Protein AF-K7LTU8-F1 (afdb_monomer_lite)

Organism: Glycine max (NCBI:txid3847)

Secondary structure (DSSP, 8-state):
-EEEE-----STTS-GGGT---TTTHHHHHHHHHHHTSSS-EEEE---GGG-HHHHHHHHHHTT--S----SS--GGGHHHHHHHHHTPPP---

pLDDT: mean 73.24, std 17.07, range [30.02, 90.69]

InterPro domains:
  IPR002156 Ribonuclease H domain [PF13456] (25-60)

Structure (mmCIF, N/CA/C/O backbone):
data_AF-K7LTU8-F1
#
_entry.id   AF-K7LTU8-F1
#
loop_
_atom_site.group_PDB
_atom_site.id
_atom_site.type_symbol
_atom_site.label_atom_id
_atom_site.label_alt_id
_atom_site.label_comp_id
_atom_site.label_asym_id
_atom_site.label_entity_id
_atom_site.label_seq_id
_atom_site.pdbx_PDB_ins_code
_atom_site.Cartn_x
_atom_site.Cartn_y
_atom_site.Cartn_z
_atom_site.occupancy
_atom_site.B_iso_or_equiv
_atom_site.auth_seq_id
_atom_site.auth_comp_id
_atom_site.auth_asym_id
_atom_site.auth_atom_id
_atom_site.pdbx_PDB_model_num
ATOM 1 N N . MET A 1 1 ? 1.051 12.231 6.472 1.00 30.02 1 MET A N 1
ATOM 2 C CA . MET A 1 1 ? -0.195 11.496 6.769 1.00 30.02 1 MET A CA 1
ATOM 3 C C . MET A 1 1 ? -0.493 10.631 5.562 1.00 30.02 1 MET A C 1
ATOM 5 O O . MET A 1 1 ? -0.680 11.182 4.486 1.00 30.02 1 MET A O 1
ATOM 9 N N . ILE A 1 2 ? -0.410 9.308 5.705 1.00 32.25 2 ILE A N 1
ATOM 10 C CA . ILE A 1 2 ? -0.716 8.375 4.614 1.00 32.25 2 ILE A CA 1
ATOM 11 C C . ILE A 1 2 ? -2.175 7.958 4.780 1.00 32.25 2 ILE A C 1
ATOM 13 O O . ILE A 1 2 ? -2.538 7.341 5.779 1.00 32.25 2 ILE A O 1
ATOM 17 N N . TYR A 1 3 ? -3.010 8.349 3.820 1.00 35.34 3 TYR A N 1
ATOM 18 C CA . TYR A 1 3 ? -4.380 7.867 3.716 1.00 35.34 3 TYR A CA 1
ATOM 19 C C . TYR A 1 3 ? -4.348 6.544 2.959 1.00 35.34 3 TYR A C 1
ATOM 21 O O . TYR A 1 3 ? -3.997 6.513 1.783 1.00 35.34 3 TYR A O 1
ATOM 29 N N . THR A 1 4 ? -4.669 5.445 3.639 1.00 48.81 4 THR A N 1
ATOM 30 C CA . THR A 1 4 ? -4.885 4.164 2.960 1.00 48.81 4 THR A CA 1
ATOM 31 C C . THR A 1 4 ? -6.381 3.997 2.779 1.00 48.81 4 THR A C 1
ATOM 33 O O . THR A 1 4 ? -7.119 3.809 3.746 1.00 48.81 4 THR A O 1
ATOM 36 N N . ILE A 1 5 ? -6.819 4.116 1.534 1.00 52.84 5 ILE A N 1
ATOM 37 C CA . ILE A 1 5 ? -8.206 3.934 1.136 1.00 52.84 5 ILE A CA 1
ATOM 38 C C . ILE A 1 5 ? -8.390 2.453 0.807 1.00 52.84 5 ILE A C 1
ATOM 40 O O . ILE A 1 5 ? -7.758 1.934 -0.110 1.00 52.84 5 ILE A O 1
ATOM 44 N N . MET A 1 6 ? -9.217 1.755 1.581 1.00 54.47 6 MET A N 1
ATOM 45 C CA . MET A 1 6 ? -9.487 0.332 1.377 1.00 54.47 6 MET A CA 1
ATOM 46 C C . MET A 1 6 ? -10.947 0.155 0.969 1.00 54.47 6 MET A C 1
ATOM 48 O O . MET A 1 6 ? -11.849 0.444 1.752 1.00 54.47 6 MET A O 1
ATOM 52 N N . GLU A 1 7 ? -11.180 -0.379 -0.229 1.00 51.41 7 GLU A N 1
ATOM 53 C CA . GLU A 1 7 ? -12.466 -0.983 -0.571 1.00 51.41 7 GLU A CA 1
ATOM 54 C C . GLU A 1 7 ? -12.474 -2.392 0.033 1.00 51.41 7 GLU A C 1
ATOM 56 O O . GLU A 1 7 ? -11.856 -3.325 -0.478 1.00 51.41 7 GLU A O 1
ATOM 61 N N . ASN A 1 8 ? -13.129 -2.560 1.176 1.00 50.81 8 ASN A N 1
ATOM 62 C CA . ASN A 1 8 ? -13.518 -3.883 1.636 1.00 50.81 8 ASN A CA 1
ATOM 63 C C . ASN A 1 8 ? -14.868 -3.769 2.323 1.00 50.81 8 ASN A C 1
ATOM 65 O O . ASN A 1 8 ? -15.089 -2.846 3.105 1.00 50.81 8 ASN A O 1
ATOM 69 N N . LYS A 1 9 ? -15.775 -4.688 1.993 1.00 46.25 9 LYS A N 1
ATOM 70 C CA . LYS A 1 9 ? -17.173 -4.683 2.424 1.00 46.25 9 LYS A CA 1
ATOM 71 C C . LYS A 1 9 ? -17.221 -4.669 3.958 1.00 46.25 9 LYS A C 1
ATOM 73 O O . LYS A 1 9 ? -17.081 -5.712 4.592 1.00 46.25 9 LYS A O 1
ATOM 78 N N . MET A 1 10 ? -17.381 -3.491 4.562 1.00 40.69 10 MET A N 1
ATOM 79 C CA . MET A 1 10 ? -17.570 -3.370 6.004 1.00 40.69 10 MET A CA 1
ATOM 80 C C . MET A 1 10 ? -18.913 -3.995 6.363 1.00 40.69 10 MET A C 1
ATOM 82 O O . MET A 1 10 ? -19.972 -3.452 6.059 1.00 40.69 10 MET A O 1
ATOM 86 N N . VAL A 1 11 ? -18.873 -5.147 7.025 1.00 37.53 11 VAL A N 1
ATOM 87 C CA . VAL A 1 11 ? -20.028 -5.658 7.759 1.00 37.53 11 VAL A CA 1
ATOM 88 C C . VAL A 1 11 ? -20.061 -4.890 9.084 1.00 37.53 11 VAL A C 1
ATOM 90 O O . VAL A 1 11 ? -19.144 -5.006 9.891 1.00 37.53 11 VAL A O 1
ATOM 93 N N . ASN A 1 12 ? -21.093 -4.070 9.296 1.00 37.38 12 ASN A N 1
ATOM 94 C CA . ASN A 1 12 ? -21.407 -3.422 10.580 1.00 37.38 12 ASN A CA 1
ATOM 95 C C . ASN A 1 12 ? -20.285 -2.573 11.214 1.00 37.38 12 ASN A C 1
ATOM 97 O O . ASN A 1 12 ? -19.907 -2.793 12.364 1.00 37.38 12 ASN A O 1
ATOM 101 N N . GLY A 1 13 ? -19.750 -1.577 10.499 1.00 41.28 13 GLY A N 1
ATOM 102 C CA . GLY A 1 13 ? -18.941 -0.527 11.146 1.00 41.28 13 GLY A CA 1
ATOM 103 C C . GLY A 1 13 ? -17.553 -0.962 11.642 1.00 41.28 13 GLY A C 1
ATOM 104 O O . GLY A 1 13 ? -16.789 -0.125 12.111 1.00 41.28 13 GLY A O 1
ATOM 105 N N . THR A 1 14 ? -17.191 -2.236 11.483 1.00 40.53 14 THR A N 1
ATOM 106 C CA . THR A 1 14 ? -15.920 -2.796 11.947 1.00 40.53 14 THR A CA 1
ATOM 107 C C . THR A 1 14 ? -15.084 -3.214 10.746 1.00 40.53 14 THR A C 1
ATOM 109 O O . THR A 1 14 ? -15.565 -3.911 9.853 1.00 40.53 14 THR A O 1
ATOM 112 N N . LEU A 1 15 ? -13.815 -2.806 10.710 1.00 52.03 15 LEU A N 1
ATOM 113 C CA . LEU A 1 15 ? -12.834 -3.343 9.771 1.00 52.03 15 LEU A CA 1
ATOM 114 C C . LEU A 1 15 ? -12.588 -4.821 10.133 1.00 52.03 15 LEU A C 1
ATOM 116 O O . LEU A 1 15 ? -11.669 -5.140 10.885 1.00 52.03 15 LEU A O 1
ATOM 120 N N . VAL A 1 16 ? -13.436 -5.727 9.631 1.00 50.72 16 VAL A N 1
ATOM 121 C CA . VAL A 1 16 ? -13.396 -7.179 9.922 1.00 50.72 16 VAL A CA 1
ATOM 122 C C . VAL A 1 16 ? -12.021 -7.782 9.606 1.00 50.72 16 VAL A C 1
ATOM 124 O O . VAL A 1 16 ? -11.582 -8.714 10.274 1.00 50.72 16 VAL A O 1
ATOM 127 N N . ILE A 1 17 ? -11.278 -7.166 8.683 1.00 53.91 17 ILE A N 1
ATOM 128 C CA . ILE A 1 17 ? -9.910 -7.544 8.311 1.00 53.91 17 ILE A CA 1
ATOM 129 C C . ILE A 1 17 ? -8.919 -7.526 9.491 1.00 53.91 17 ILE A C 1
ATOM 131 O O . ILE A 1 17 ? -7.880 -8.172 9.413 1.00 53.91 17 ILE A O 1
ATOM 135 N N . LEU A 1 18 ? -9.212 -6.816 10.588 1.00 54.84 18 LEU A N 1
ATOM 136 C CA . LEU A 1 18 ? -8.365 -6.817 11.786 1.00 54.84 18 LEU A CA 1
ATOM 137 C C . LEU A 1 18 ? -8.847 -7.743 12.898 1.00 54.84 18 LEU A C 1
ATOM 139 O O . LEU A 1 18 ? -8.098 -7.918 13.853 1.00 54.84 18 LEU A O 1
ATOM 143 N N . TYR A 1 19 ? -10.041 -8.325 12.818 1.00 52.66 19 TYR A N 1
ATOM 144 C CA . TYR A 1 19 ? -10.588 -9.146 13.906 1.00 52.66 19 TYR A CA 1
ATOM 145 C C . TYR A 1 19 ? -10.762 -10.617 13.535 1.00 52.66 19 TYR A C 1
ATOM 147 O O . TYR A 1 19 ? -10.633 -11.461 14.417 1.00 52.66 19 TYR A O 1
ATOM 155 N N . ASP A 1 20 ? -10.949 -10.940 12.254 1.00 54.50 20 ASP A N 1
ATOM 156 C CA . ASP A 1 20 ? -11.106 -12.320 11.794 1.00 54.50 20 ASP A CA 1
ATOM 157 C C . ASP A 1 20 ? -10.009 -12.685 10.786 1.00 54.50 20 ASP A C 1
ATOM 159 O O . ASP A 1 20 ? -10.145 -12.540 9.568 1.00 54.50 20 ASP A O 1
ATOM 163 N N . SER A 1 21 ? -8.860 -13.119 11.305 1.00 53.69 21 SER A N 1
ATOM 164 C CA . SER A 1 21 ? -7.822 -13.710 10.469 1.00 53.69 21 SER A CA 1
ATOM 165 C C . SER A 1 21 ? -8.209 -15.148 10.141 1.00 53.69 21 SER A C 1
ATOM 167 O O . SER A 1 21 ? -7.692 -16.092 10.744 1.00 53.69 21 SER A O 1
ATOM 169 N N . THR A 1 22 ? -9.088 -15.325 9.155 1.00 59.53 22 THR A N 1
ATOM 170 C CA . THR A 1 22 ? -9.138 -16.594 8.422 1.00 59.53 22 THR A CA 1
ATOM 171 C C . THR A 1 22 ? -7.700 -16.971 8.048 1.00 59.53 22 THR A C 1
ATOM 173 O O . THR A 1 22 ? -6.920 -16.121 7.605 1.00 59.53 22 THR A O 1
ATOM 176 N N . TYR A 1 23 ? -7.314 -18.225 8.301 1.00 68.12 23 TYR A N 1
ATOM 177 C CA . TYR A 1 23 ? -5.915 -18.686 8.266 1.00 68.12 23 TYR A CA 1
ATOM 178 C C . TYR A 1 23 ? -5.152 -18.252 6.998 1.00 68.12 23 TYR A C 1
ATOM 180 O O . TYR A 1 23 ? -3.968 -17.933 7.058 1.00 68.12 23 TYR A O 1
ATOM 188 N N . ILE A 1 24 ? -5.862 -18.140 5.871 1.00 78.50 24 ILE A N 1
ATOM 189 C CA . ILE A 1 24 ? -5.334 -17.758 4.556 1.00 78.50 24 ILE A CA 1
ATOM 190 C C . ILE A 1 24 ? -4.750 -16.332 4.540 1.00 78.50 24 ILE A C 1
ATOM 192 O O . ILE A 1 24 ? -3.742 -16.096 3.878 1.00 78.50 24 ILE A O 1
ATOM 196 N N . TYR A 1 25 ? -5.328 -15.382 5.284 1.00 77.00 25 TYR A N 1
ATOM 197 C CA . TYR A 1 25 ? -4.887 -13.979 5.289 1.00 77.00 25 TYR A CA 1
ATOM 198 C C . TYR A 1 25 ? -4.153 -13.568 6.568 1.00 77.00 25 TYR A C 1
ATOM 200 O O . TYR A 1 25 ? -3.715 -12.423 6.672 1.00 77.00 25 TYR A O 1
ATOM 208 N N . ALA A 1 26 ? -3.970 -14.475 7.534 1.00 79.69 26 ALA A N 1
ATOM 209 C CA . ALA A 1 26 ? -3.366 -14.161 8.831 1.00 79.69 26 ALA A CA 1
ATOM 210 C C . ALA A 1 26 ? -1.983 -13.500 8.709 1.00 79.69 26 ALA A C 1
ATOM 212 O O . ALA A 1 26 ? -1.696 -12.521 9.400 1.00 79.69 26 ALA A O 1
ATOM 213 N N . ALA A 1 27 ? -1.149 -13.983 7.782 1.00 85.44 27 ALA A N 1
ATOM 214 C CA . ALA A 1 27 ? 0.147 -13.376 7.500 1.00 85.44 27 ALA A CA 1
ATOM 215 C C . ALA A 1 27 ? -0.005 -11.925 7.019 1.00 85.44 27 ALA A C 1
ATOM 217 O O . ALA A 1 27 ? 0.637 -11.033 7.572 1.00 85.44 27 ALA A O 1
ATOM 218 N N . LEU A 1 28 ? -0.884 -11.669 6.046 1.00 83.12 28 LEU A N 1
ATOM 219 C CA . LEU A 1 28 ? -1.130 -10.330 5.504 1.00 83.12 28 LEU A CA 1
ATOM 220 C C . LEU A 1 28 ? -1.687 -9.378 6.574 1.00 83.12 28 LEU A C 1
ATOM 222 O O . LEU A 1 28 ? -1.200 -8.259 6.716 1.00 83.12 28 LEU A O 1
ATOM 226 N N . VAL A 1 29 ? -2.650 -9.838 7.377 1.00 80.94 29 VAL A N 1
ATOM 227 C CA . VAL A 1 29 ? -3.233 -9.063 8.484 1.00 80.94 29 VAL A CA 1
ATOM 228 C C . VAL A 1 29 ? -2.163 -8.679 9.505 1.00 80.94 29 VAL A C 1
ATOM 230 O O . VAL A 1 29 ? -2.103 -7.525 9.928 1.00 80.94 29 VAL A O 1
ATOM 233 N N . ASN A 1 30 ? -1.271 -9.603 9.867 1.00 85.00 30 ASN A N 1
ATOM 234 C CA . ASN A 1 30 ? -0.168 -9.302 10.780 1.00 85.00 30 ASN A CA 1
ATOM 235 C C . ASN A 1 30 ? 0.840 -8.317 10.174 1.00 85.00 30 ASN A C 1
ATOM 237 O O . ASN A 1 30 ? 1.330 -7.449 10.890 1.00 85.00 30 ASN A O 1
ATOM 241 N N . HIS A 1 31 ? 1.103 -8.377 8.865 1.00 86.44 31 HIS A N 1
ATOM 242 C CA . HIS A 1 31 ? 1.927 -7.366 8.197 1.00 86.44 31 HIS A CA 1
ATOM 243 C C . HIS A 1 31 ? 1.274 -5.980 8.255 1.00 86.44 31 HIS A C 1
ATOM 245 O O . HIS A 1 31 ? 1.948 -5.015 8.605 1.00 86.44 31 HIS A O 1
ATOM 251 N N . ILE A 1 32 ? -0.033 -5.876 7.990 1.00 82.38 32 ILE A N 1
ATOM 252 C CA . ILE A 1 32 ? -0.780 -4.612 8.100 1.00 82.38 32 ILE A CA 1
ATOM 253 C C . ILE A 1 32 ? -0.729 -4.076 9.540 1.00 82.38 32 ILE A C 1
ATOM 255 O O . ILE A 1 32 ? -0.439 -2.900 9.749 1.00 82.38 32 ILE A O 1
ATOM 259 N N . ARG A 1 33 ? -0.918 -4.936 10.549 1.00 83.62 33 ARG A N 1
ATOM 260 C CA . ARG A 1 33 ? -0.779 -4.556 11.967 1.00 83.62 33 ARG A CA 1
ATOM 261 C C . ARG A 1 33 ? 0.631 -4.064 12.302 1.00 83.62 33 ARG A C 1
ATOM 263 O O . ARG A 1 33 ? 0.764 -3.043 12.962 1.00 83.62 33 ARG A O 1
ATOM 270 N N . ASN A 1 34 ? 1.674 -4.727 11.804 1.00 87.75 34 ASN A N 1
ATOM 271 C CA . ASN A 1 34 ? 3.065 -4.294 11.991 1.00 87.75 34 ASN A CA 1
ATOM 272 C C . ASN A 1 34 ? 3.368 -2.961 11.292 1.00 87.75 34 ASN A C 1
ATOM 274 O O . ASN A 1 34 ? 4.252 -2.218 11.713 1.00 87.75 34 ASN A O 1
ATOM 278 N N . LEU A 1 35 ? 2.659 -2.638 10.208 1.00 84.44 35 LEU A N 1
ATOM 279 C CA . LEU A 1 35 ? 2.736 -1.309 9.611 1.00 84.44 35 LEU A CA 1
ATOM 280 C C . LEU A 1 35 ? 2.108 -0.270 10.546 1.00 84.44 35 LEU A C 1
ATOM 282 O O . LEU A 1 35 ? 2.691 0.792 10.718 1.00 84.44 35 LEU A O 1
ATOM 286 N N . PHE A 1 36 ? 1.003 -0.577 11.230 1.00 82.44 36 PHE A N 1
ATOM 287 C CA . PHE A 1 36 ? 0.383 0.336 12.202 1.00 82.44 36 PHE A CA 1
ATOM 288 C C . PHE A 1 36 ? 1.229 0.627 13.444 1.00 82.44 36 PHE A C 1
ATOM 290 O O . PHE A 1 36 ? 1.032 1.666 14.062 1.00 82.44 36 PHE A O 1
ATOM 297 N N . THR A 1 37 ? 2.189 -0.229 13.799 1.00 85.69 37 THR A N 1
ATOM 298 C CA . THR A 1 37 ? 3.085 0.018 14.942 1.00 85.69 37 THR A CA 1
ATOM 299 C C . THR A 1 37 ? 4.278 0.918 14.609 1.00 85.69 37 THR A C 1
ATOM 301 O O . THR A 1 37 ? 5.103 1.175 15.483 1.00 85.69 37 THR A O 1
ATOM 304 N N . ARG A 1 38 ? 4.436 1.352 13.352 1.00 87.50 38 ARG A N 1
ATOM 305 C CA . ARG A 1 38 ? 5.521 2.266 12.958 1.00 87.50 38 ARG A CA 1
ATOM 306 C C . ARG A 1 38 ? 5.251 3.686 13.459 1.00 87.50 38 ARG A C 1
ATOM 308 O O . ARG A 1 38 ? 4.114 4.047 13.739 1.00 87.50 38 ARG A O 1
ATOM 315 N N . ASP A 1 39 ? 6.301 4.499 13.524 1.00 88.44 39 ASP A N 1
ATOM 316 C CA . ASP A 1 39 ? 6.218 5.901 13.950 1.00 88.44 39 ASP A CA 1
ATOM 317 C C . ASP A 1 39 ? 5.707 6.803 12.812 1.00 88.44 39 ASP A C 1
ATOM 319 O O . ASP A 1 39 ? 6.445 7.534 12.150 1.00 88.44 39 ASP A O 1
ATOM 323 N N . TRP A 1 40 ? 4.423 6.653 12.494 1.00 89.25 40 TRP A N 1
ATOM 324 C CA . TRP A 1 40 ? 3.722 7.427 11.476 1.00 89.25 40 TRP A CA 1
ATOM 325 C C . TRP A 1 40 ? 2.245 7.589 11.843 1.00 89.25 40 TRP A C 1
ATOM 327 O O . TRP A 1 40 ? 1.611 6.706 12.414 1.00 89.25 40 TRP A O 1
ATOM 337 N N . ASN A 1 41 ? 1.671 8.730 11.471 1.00 81.19 41 ASN A N 1
ATOM 338 C CA . ASN A 1 41 ? 0.241 8.963 11.638 1.00 81.19 41 ASN A CA 1
ATOM 339 C C . ASN A 1 41 ? -0.525 8.330 10.472 1.00 81.19 41 ASN A C 1
ATOM 341 O O . ASN A 1 41 ? -0.364 8.756 9.317 1.00 81.19 41 ASN A O 1
ATOM 345 N N . PHE A 1 42 ? -1.374 7.352 10.783 1.00 75.38 42 PHE A N 1
ATOM 346 C CA . PHE A 1 42 ? -2.258 6.690 9.828 1.00 75.38 42 PHE A CA 1
ATOM 347 C C . PHE A 1 42 ? -3.725 6.840 10.248 1.00 75.38 42 PHE A C 1
ATOM 349 O O . PHE A 1 42 ? -4.051 6.941 11.429 1.00 75.38 42 PHE A O 1
ATOM 356 N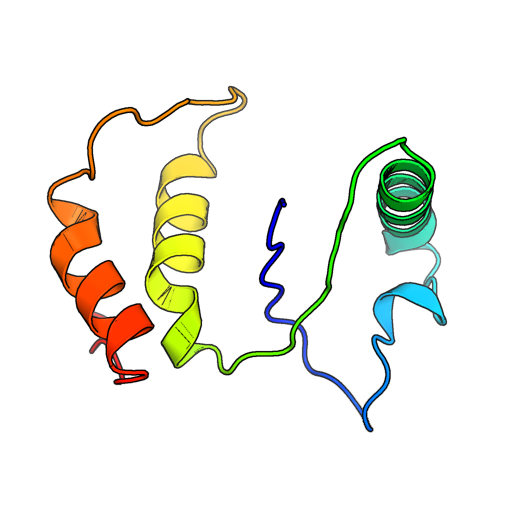 N . SER A 1 43 ? -4.620 6.848 9.263 1.00 76.56 43 SER A N 1
ATOM 357 C CA . SER A 1 43 ? -6.061 6.722 9.478 1.00 76.56 43 SER A CA 1
ATOM 358 C C . SER A 1 43 ? -6.634 5.786 8.424 1.00 76.56 43 SER A C 1
ATOM 360 O O . SER A 1 43 ? -6.136 5.732 7.296 1.00 76.56 43 SER A O 1
ATOM 362 N N . ILE A 1 44 ? -7.656 5.026 8.806 1.00 74.94 44 ILE A N 1
ATOM 363 C CA . ILE A 1 44 ? -8.394 4.158 7.893 1.00 74.94 44 ILE A CA 1
ATOM 364 C C . ILE A 1 44 ? -9.773 4.771 7.734 1.00 74.94 44 ILE A C 1
ATOM 366 O O . ILE A 1 44 ? -10.477 4.982 8.722 1.00 74.94 44 ILE A O 1
ATOM 370 N N . GLN A 1 45 ? -10.145 5.060 6.495 1.00 74.56 45 GLN A N 1
ATOM 371 C CA . GLN A 1 45 ? -11.459 5.582 6.155 1.00 74.56 45 GLN A CA 1
ATOM 372 C C . GLN A 1 45 ? -12.128 4.615 5.192 1.00 74.56 45 GLN A C 1
ATOM 374 O O . GLN A 1 45 ? -11.510 4.132 4.243 1.00 74.56 45 GLN A O 1
ATOM 379 N N . HIS A 1 46 ? -13.395 4.328 5.459 1.00 73.94 46 HIS A N 1
ATOM 380 C CA . HIS A 1 46 ? -14.226 3.590 4.531 1.00 73.94 46 HIS A CA 1
ATOM 381 C C . HIS A 1 46 ? -14.830 4.560 3.533 1.00 73.94 46 HIS A C 1
ATOM 383 O O . HIS A 1 46 ? -15.466 5.539 3.929 1.00 73.94 46 HIS A O 1
ATOM 389 N N . ILE A 1 47 ? -14.664 4.258 2.253 1.00 73.56 47 ILE A N 1
ATOM 390 C CA . ILE A 1 47 ? -15.303 5.004 1.180 1.00 73.56 47 ILE A CA 1
ATOM 391 C C . ILE A 1 47 ? -16.054 4.053 0.261 1.00 73.56 47 ILE A C 1
ATOM 393 O O . ILE A 1 47 ? -15.794 2.848 0.227 1.00 73.56 47 ILE A O 1
ATOM 397 N N . TYR A 1 48 ? -16.987 4.616 -0.494 1.00 74.06 48 TYR A N 1
ATOM 398 C CA . TYR A 1 48 ? -17.617 3.907 -1.593 1.00 74.06 48 TYR A CA 1
ATOM 399 C C . TYR A 1 48 ? -16.607 3.654 -2.714 1.00 74.06 48 TYR A C 1
ATOM 401 O O . TYR A 1 48 ? -15.682 4.441 -2.922 1.00 74.06 48 TYR A O 1
ATOM 409 N N . LYS A 1 49 ? -16.808 2.563 -3.456 1.00 74.62 49 LYS A N 1
ATOM 410 C CA . LYS A 1 49 ? -15.967 2.169 -4.593 1.00 74.62 49 LYS A CA 1
ATOM 411 C C . LYS A 1 49 ? -15.786 3.296 -5.608 1.00 74.62 49 LYS A C 1
ATOM 413 O O . LYS A 1 49 ? -14.720 3.449 -6.196 1.00 74.62 49 LYS A O 1
ATOM 418 N N . GLU A 1 50 ? -16.841 4.074 -5.803 1.00 74.00 50 GLU A N 1
ATOM 419 C CA . GLU A 1 50 ? -16.923 5.209 -6.713 1.00 74.00 50 GLU A CA 1
ATOM 420 C C . GLU A 1 50 ? -15.925 6.317 -6.368 1.00 74.00 50 GLU A C 1
ATOM 422 O O . GLU A 1 50 ? -15.472 7.011 -7.269 1.00 74.00 50 GLU A O 1
ATOM 427 N N . GLY A 1 51 ? -15.548 6.446 -5.092 1.00 76.31 51 GLY A N 1
ATOM 428 C CA . GLY A 1 51 ? -14.510 7.372 -4.638 1.00 76.31 51 GLY A CA 1
ATOM 429 C C . GLY A 1 51 ? -13.092 6.786 -4.642 1.00 76.31 51 GLY A C 1
ATOM 430 O O . GLY A 1 51 ? -12.177 7.442 -4.152 1.00 76.31 51 GLY A O 1
ATOM 431 N N . ASN A 1 52 ? -12.914 5.541 -5.107 1.00 83.19 52 ASN A N 1
ATOM 432 C CA . ASN A 1 52 ? -11.632 4.823 -5.126 1.00 83.19 52 ASN A CA 1
ATOM 433 C C . ASN A 1 52 ? -11.180 4.430 -6.546 1.00 83.19 52 ASN A C 1
ATOM 435 O O . ASN A 1 52 ? -10.423 3.470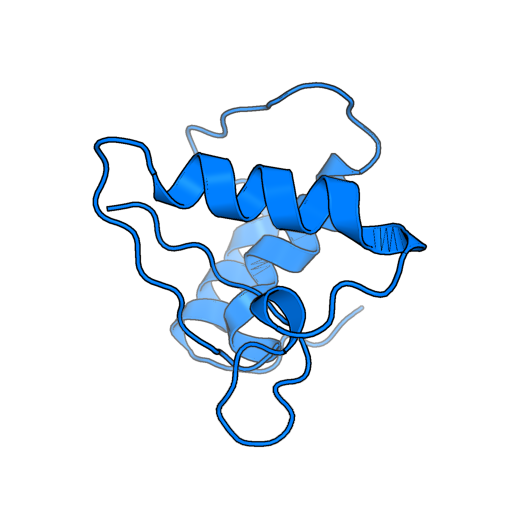 -6.738 1.00 83.19 52 ASN A O 1
ATOM 439 N N . CYS A 1 53 ? -11.682 5.119 -7.566 1.00 85.50 53 CYS A N 1
ATOM 440 C CA . CYS A 1 53 ? -11.468 4.790 -8.966 1.00 85.50 53 CYS A CA 1
ATOM 441 C C . CYS A 1 53 ? -9.986 4.875 -9.354 1.00 85.50 53 CYS A C 1
ATOM 443 O O . CYS A 1 53 ? -9.490 3.975 -10.039 1.00 85.50 53 CYS A O 1
ATOM 445 N N . CYS A 1 54 ? -9.244 5.890 -8.890 1.00 88.12 54 CYS A N 1
ATOM 446 C CA . CYS A 1 54 ? -7.814 5.998 -9.195 1.00 88.12 54 CYS A CA 1
ATOM 447 C C . CYS A 1 54 ? -7.025 4.794 -8.688 1.00 88.12 54 CYS A C 1
ATOM 449 O O . CYS A 1 54 ? -6.175 4.275 -9.414 1.00 88.12 54 CYS A O 1
ATOM 451 N N . ALA A 1 55 ? -7.309 4.337 -7.466 1.00 86.25 55 ALA A N 1
ATOM 452 C CA . ALA A 1 55 ? -6.630 3.183 -6.891 1.00 86.25 55 ALA A CA 1
ATOM 453 C C . ALA A 1 55 ? -6.930 1.907 -7.693 1.00 86.25 55 ALA A C 1
ATOM 455 O O . ALA A 1 55 ? -5.995 1.197 -8.051 1.00 86.25 55 ALA A O 1
ATOM 456 N N . ASP A 1 56 ? -8.194 1.660 -8.070 1.00 84.69 56 ASP A N 1
ATOM 457 C CA . ASP A 1 56 ? -8.587 0.515 -8.917 1.00 84.69 56 ASP A CA 1
ATOM 458 C C . ASP A 1 56 ? -7.854 0.528 -10.271 1.00 84.69 56 ASP A C 1
ATOM 460 O O . ASP A 1 56 ? -7.308 -0.489 -10.716 1.00 84.69 56 ASP A O 1
ATOM 464 N N . LEU A 1 57 ? -7.784 1.694 -10.926 1.00 87.56 57 LEU A N 1
ATOM 465 C CA . LEU A 1 57 ? -7.075 1.850 -12.198 1.00 87.56 57 LEU A CA 1
ATOM 466 C C . LEU A 1 57 ? -5.570 1.617 -12.062 1.00 87.56 57 LEU A C 1
ATOM 468 O O . LEU A 1 57 ? -4.983 0.921 -12.896 1.00 87.56 57 LEU A O 1
ATOM 472 N N . LEU A 1 58 ? -4.949 2.191 -11.030 1.00 87.81 58 LEU A N 1
ATOM 473 C CA . LEU A 1 58 ? -3.525 2.026 -10.756 1.00 87.81 58 LEU A CA 1
ATOM 474 C C . LEU A 1 58 ? -3.186 0.577 -10.423 1.00 87.81 58 LEU A C 1
ATOM 476 O O . LEU A 1 58 ? -2.233 0.048 -10.988 1.00 87.81 58 LEU A O 1
ATOM 480 N N . THR A 1 59 ? -3.981 -0.098 -9.590 1.00 86.75 59 THR A N 1
ATOM 481 C CA . THR A 1 59 ? -3.793 -1.521 -9.283 1.00 86.75 59 THR A CA 1
ATOM 482 C C . THR A 1 59 ? -3.903 -2.369 -10.543 1.00 86.75 59 THR A C 1
ATOM 484 O O . THR A 1 59 ? -3.040 -3.209 -10.781 1.00 86.75 59 THR A O 1
ATOM 487 N N . ARG A 1 60 ? -4.897 -2.118 -11.405 1.00 87.12 60 ARG A N 1
ATOM 488 C CA . ARG A 1 60 ? -5.062 -2.868 -12.661 1.00 87.12 60 ARG A CA 1
ATOM 489 C C . ARG A 1 60 ? -3.921 -2.642 -13.653 1.00 87.12 60 ARG A C 1
ATOM 491 O O . ARG A 1 60 ? -3.563 -3.556 -14.387 1.00 87.12 60 ARG A O 1
ATOM 498 N N . LYS A 1 61 ? -3.361 -1.432 -13.716 1.00 87.00 61 LYS A N 1
ATOM 499 C CA . LYS A 1 61 ? -2.206 -1.128 -14.579 1.00 87.00 61 LYS A CA 1
ATOM 500 C C . LYS A 1 61 ? -0.882 -1.606 -13.986 1.00 87.00 61 LYS A C 1
ATOM 502 O O . LYS A 1 61 ? 0.009 -1.976 -14.742 1.00 87.00 61 LYS A O 1
ATOM 507 N N . GLY A 1 62 ? -0.760 -1.591 -12.664 1.00 87.25 62 GLY A N 1
ATOM 508 C CA . GLY A 1 62 ? 0.438 -1.980 -11.928 1.00 87.25 62 GLY A CA 1
ATOM 509 C C . GLY A 1 62 ? 0.533 -3.474 -11.632 1.00 87.25 62 GLY A C 1
ATOM 510 O O . GLY A 1 62 ? 1.622 -3.938 -11.324 1.00 87.25 62 GLY A O 1
ATOM 511 N N . SER A 1 63 ? -0.550 -4.247 -11.767 1.00 86.69 63 SER A N 1
ATOM 512 C CA . SER A 1 63 ? -0.579 -5.676 -11.412 1.00 86.69 63 SER A CA 1
ATOM 513 C C . SER A 1 63 ? 0.391 -6.548 -12.212 1.00 86.69 63 SER A C 1
ATOM 515 O O . SER A 1 63 ? 0.645 -7.682 -11.827 1.00 86.69 63 SER A O 1
ATOM 517 N N . SER A 1 64 ? 0.908 -6.049 -13.336 1.00 86.31 64 SER A N 1
ATOM 518 C CA . SER A 1 64 ? 1.933 -6.722 -14.139 1.00 86.31 64 SER A CA 1
ATOM 519 C C . SER A 1 64 ? 3.366 -6.328 -13.765 1.00 86.31 64 SER A C 1
ATOM 521 O O . SER A 1 64 ? 4.301 -6.745 -14.444 1.00 86.31 64 SER A O 1
ATOM 523 N N . SER A 1 65 ? 3.558 -5.466 -12.764 1.00 86.56 65 SER A N 1
ATOM 524 C CA . SER A 1 65 ? 4.866 -4.975 -12.340 1.00 86.56 65 SER A CA 1
ATOM 525 C C . SER A 1 65 ? 5.174 -5.401 -10.910 1.00 86.56 65 SER A C 1
ATOM 527 O O . SER A 1 65 ? 4.433 -5.078 -9.989 1.00 86.56 65 SER A O 1
ATOM 529 N N . ASP A 1 66 ? 6.329 -6.033 -10.713 1.00 87.50 66 ASP A N 1
ATOM 530 C CA . ASP A 1 66 ? 6.848 -6.377 -9.380 1.00 87.50 66 ASP A CA 1
ATOM 531 C C . ASP A 1 66 ? 7.640 -5.225 -8.733 1.00 87.50 66 ASP A C 1
ATOM 533 O O . ASP A 1 66 ? 8.313 -5.403 -7.716 1.00 87.50 66 ASP A O 1
ATOM 537 N N . LYS A 1 67 ? 7.629 -4.034 -9.343 1.00 88.19 67 LYS A N 1
ATOM 538 C CA . LYS A 1 67 ? 8.408 -2.877 -8.892 1.00 88.19 67 LYS A CA 1
ATOM 539 C C . LYS A 1 67 ? 7.493 -1.799 -8.335 1.00 88.19 67 LYS A C 1
ATOM 541 O O . LYS A 1 67 ? 6.476 -1.460 -8.932 1.00 88.19 67 LYS A O 1
ATOM 546 N N . LEU A 1 68 ? 7.915 -1.191 -7.227 1.00 86.81 68 LEU A N 1
ATOM 547 C CA . LEU A 1 68 ? 7.330 0.063 -6.771 1.00 86.81 68 LEU A CA 1
ATOM 548 C C . LEU A 1 68 ? 7.699 1.163 -7.771 1.00 86.81 68 LEU A C 1
ATOM 550 O O . LEU A 1 68 ? 8.878 1.464 -7.961 1.00 86.81 68 LEU A O 1
ATOM 554 N N . VAL A 1 69 ? 6.689 1.755 -8.400 1.00 85.38 69 VAL A N 1
ATOM 555 C CA . VAL A 1 69 ? 6.851 2.881 -9.321 1.00 85.38 69 VAL A CA 1
ATOM 556 C C . VAL A 1 69 ? 6.303 4.129 -8.645 1.00 85.38 69 VAL A C 1
ATOM 558 O O . VAL A 1 69 ? 5.129 4.176 -8.284 1.00 85.38 69 VAL A O 1
ATOM 561 N N . ILE A 1 70 ? 7.160 5.135 -8.473 1.00 86.75 70 ILE A N 1
ATOM 562 C CA . ILE A 1 70 ? 6.748 6.463 -8.019 1.00 86.75 70 ILE A CA 1
ATOM 563 C C . ILE A 1 70 ? 6.351 7.262 -9.257 1.00 86.75 70 ILE A C 1
ATOM 565 O O . ILE A 1 70 ? 7.083 7.306 -10.244 1.00 86.75 70 ILE A O 1
ATOM 569 N N . VAL A 1 71 ? 5.159 7.845 -9.213 1.00 84.69 71 VAL A N 1
ATOM 570 C CA . VAL A 1 71 ? 4.579 8.604 -10.315 1.00 84.69 71 VAL A CA 1
ATOM 571 C C . VAL A 1 71 ? 4.561 10.074 -9.906 1.00 84.69 71 VAL A C 1
ATOM 573 O O . VAL A 1 71 ? 3.660 10.509 -9.196 1.00 84.69 71 VAL A O 1
ATOM 576 N N . ASP A 1 72 ? 5.575 10.828 -10.336 1.00 86.31 72 ASP A N 1
ATOM 577 C CA . ASP A 1 72 ? 5.749 12.241 -9.953 1.00 86.31 72 ASP A CA 1
ATOM 578 C C . ASP A 1 72 ? 4.747 13.187 -10.6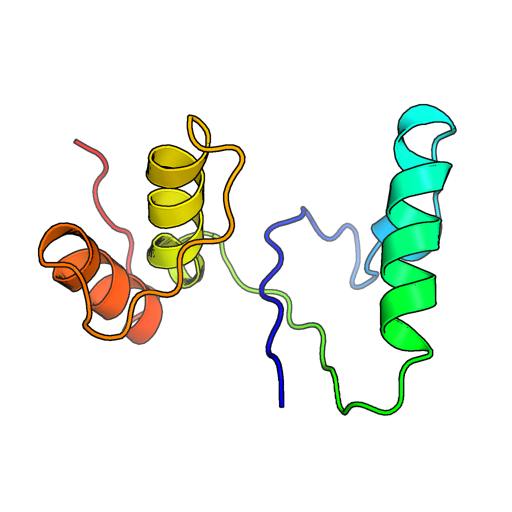40 1.00 86.31 72 ASP A C 1
ATOM 580 O O . ASP A 1 72 ? 4.539 14.317 -10.201 1.00 86.31 72 ASP A O 1
ATOM 584 N N . GLN A 1 73 ? 4.114 12.738 -11.728 1.00 87.44 73 GLN A N 1
ATOM 585 C CA . GLN A 1 73 ? 3.118 13.495 -12.488 1.00 87.44 73 GLN A CA 1
ATOM 586 C C . GLN A 1 73 ? 1.892 12.631 -12.765 1.00 87.44 73 GLN A C 1
ATOM 588 O O . GLN A 1 73 ? 2.038 11.472 -13.144 1.00 87.44 73 GLN A O 1
ATOM 593 N N . CYS A 1 74 ? 0.687 13.198 -12.630 1.00 86.12 74 CYS A N 1
ATOM 594 C CA . CYS A 1 74 ? -0.558 12.477 -12.899 1.00 86.12 74 CYS A CA 1
ATOM 595 C C . CYS A 1 74 ? -0.569 11.931 -14.345 1.00 86.12 74 CYS A C 1
ATOM 597 O O . CYS A 1 74 ? -0.564 12.725 -15.292 1.00 86.12 74 CYS A O 1
ATOM 599 N N . PRO A 1 75 ? -0.594 10.599 -14.548 1.00 89.81 75 PRO A N 1
ATOM 600 C CA . PRO A 1 75 ? -0.675 10.014 -15.876 1.00 89.81 75 PRO A CA 1
ATOM 601 C C . PRO A 1 75 ? -1.984 10.421 -16.564 1.00 89.81 75 PRO A C 1
ATOM 603 O O . PRO A 1 75 ? -3.036 10.387 -15.920 1.00 89.81 75 PRO A O 1
ATOM 606 N N . PRO A 1 76 ? -1.984 10.707 -17.880 1.00 90.38 76 PRO A N 1
ATOM 607 C CA . PRO A 1 76 ? -3.181 11.179 -18.581 1.00 90.38 76 PRO A CA 1
ATOM 608 C C . PRO A 1 76 ? -4.413 10.275 -18.425 1.00 90.38 76 PRO A C 1
ATOM 610 O O . PRO A 1 76 ? -5.539 10.761 -18.369 1.00 90.38 76 PRO A O 1
ATOM 613 N N . PHE A 1 77 ? -4.209 8.958 -18.298 1.00 88.94 77 PHE A N 1
ATOM 614 C CA . PHE A 1 77 ? -5.301 7.995 -18.135 1.00 88.94 77 PHE A CA 1
ATOM 615 C C . PHE A 1 77 ? -6.016 8.080 -16.775 1.00 88.94 77 PHE A C 1
ATOM 617 O O . PHE A 1 77 ? -7.112 7.540 -16.645 1.00 88.94 77 PHE A O 1
ATOM 624 N N . LEU A 1 78 ? -5.421 8.730 -15.767 1.00 90.69 78 LEU A N 1
ATOM 625 C CA . LEU A 1 78 ? -6.026 8.898 -14.441 1.00 90.69 78 LEU A CA 1
ATOM 626 C C . LEU A 1 78 ? -6.852 10.175 -14.307 1.00 90.69 78 LEU A C 1
ATOM 628 O O . LEU A 1 7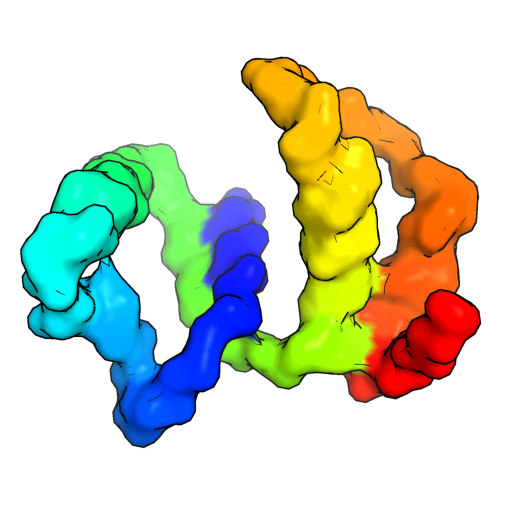8 ? -7.601 10.283 -13.346 1.00 90.69 78 LEU A O 1
ATOM 632 N N . ILE A 1 79 ? -6.768 11.126 -15.243 1.00 88.94 79 ILE A N 1
ATOM 633 C CA . ILE A 1 79 ? -7.410 12.446 -15.100 1.00 88.94 79 ILE A CA 1
ATOM 634 C C . ILE A 1 79 ? -8.919 12.32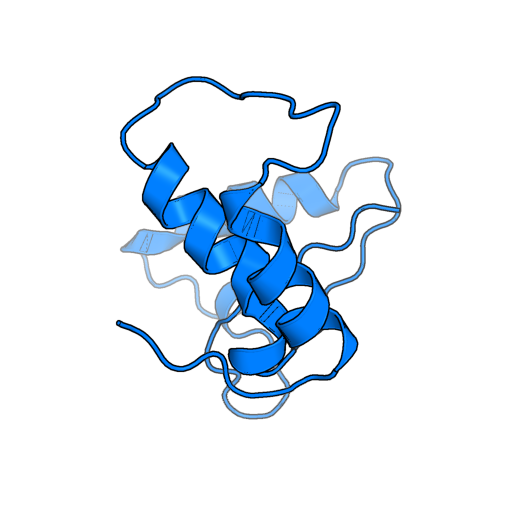0 -14.837 1.00 88.94 79 ILE A C 1
ATOM 636 O O . ILE A 1 79 ? -9.446 12.962 -13.929 1.00 88.94 79 ILE A O 1
ATOM 640 N N . LEU A 1 80 ? -9.614 11.462 -15.591 1.00 87.62 80 LEU A N 1
ATOM 641 C CA . LEU A 1 80 ? -11.054 11.251 -15.409 1.00 87.62 80 LEU A CA 1
ATO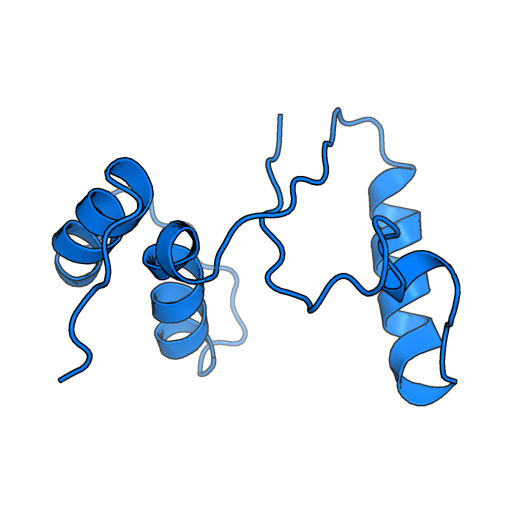M 642 C C . LEU A 1 80 ? -11.383 10.517 -14.106 1.00 87.62 80 LEU A C 1
ATOM 644 O O . LEU A 1 80 ? -12.403 10.810 -13.490 1.00 87.62 80 LEU A O 1
ATOM 648 N N . ALA A 1 81 ? -10.531 9.585 -13.679 1.00 87.44 81 ALA A N 1
ATOM 649 C CA . ALA A 1 81 ? -10.713 8.890 -12.410 1.00 87.44 81 ALA A CA 1
ATOM 650 C C . ALA A 1 81 ? -10.473 9.820 -11.220 1.00 87.44 81 ALA A C 1
ATOM 652 O O . ALA A 1 81 ? -11.201 9.745 -10.240 1.00 87.44 81 ALA A O 1
ATOM 653 N N . LEU A 1 82 ? -9.526 10.753 -11.334 1.00 85.81 82 LEU A N 1
ATOM 654 C CA . LEU A 1 82 ? -9.262 11.756 -10.307 1.00 85.81 82 LEU A CA 1
ATOM 655 C C . LEU A 1 82 ? -10.457 12.698 -10.140 1.00 85.81 82 LEU A C 1
ATOM 657 O O . LEU A 1 82 ? -10.824 13.038 -9.019 1.00 85.81 82 LEU A O 1
ATOM 661 N N . LEU A 1 83 ? -11.097 13.077 -11.252 1.00 84.94 83 LEU A N 1
ATOM 662 C CA . LEU A 1 83 ? -12.354 13.824 -11.220 1.00 84.94 83 LEU A CA 1
ATOM 663 C C . LEU A 1 83 ? -13.483 12.996 -10.582 1.00 84.94 83 LEU A C 1
ATOM 665 O O . LEU A 1 83 ? -14.245 13.528 -9.782 1.00 84.94 83 LEU A O 1
ATOM 669 N N . SER A 1 84 ? -13.564 11.702 -10.904 1.00 82.75 84 SER A N 1
ATOM 670 C CA . SER A 1 84 ? -14.522 10.756 -10.311 1.00 82.75 84 SER A CA 1
ATOM 671 C C . SER A 1 84 ? -14.377 10.681 -8.790 1.00 82.75 84 SER A C 1
ATOM 673 O O . SER A 1 84 ? -15.364 10.845 -8.077 1.00 82.75 84 SER A O 1
ATOM 675 N N . ASP A 1 85 ? -13.142 10.515 -8.306 1.00 84.00 85 ASP A N 1
ATOM 676 C CA . ASP A 1 85 ? -12.817 10.417 -6.881 1.00 84.00 85 ASP A CA 1
ATOM 677 C C . ASP A 1 85 ? -13.121 11.731 -6.152 1.00 84.00 85 ASP A C 1
ATOM 679 O O . ASP A 1 85 ? -13.671 11.719 -5.053 1.00 84.00 85 ASP A O 1
ATOM 683 N N . ALA A 1 86 ? -12.834 12.877 -6.782 1.00 84.12 86 ALA A N 1
ATOM 684 C CA . ALA A 1 86 ? -13.132 14.196 -6.225 1.00 84.12 86 ALA A CA 1
ATOM 685 C C . ALA A 1 86 ? -14.639 14.506 -6.174 1.00 84.12 86 ALA A C 1
ATOM 687 O O . ALA A 1 86 ? -15.098 15.192 -5.261 1.00 84.12 86 ALA A O 1
ATOM 688 N N . CYS A 1 87 ? -15.410 14.027 -7.153 1.00 81.88 87 CYS A N 1
ATOM 689 C CA . CYS A 1 87 ? -16.851 14.264 -7.237 1.00 81.88 87 CYS A CA 1
ATOM 690 C C . CYS A 1 87 ? -17.698 13.161 -6.580 1.00 81.88 87 CYS A C 1
ATOM 692 O O . CYS A 1 87 ? -18.917 13.317 -6.505 1.00 81.88 87 CYS A O 1
ATOM 694 N N . CYS A 1 88 ? -17.091 12.053 -6.139 1.00 71.12 88 CYS A N 1
ATOM 695 C CA . CYS A 1 88 ? -17.785 10.820 -5.751 1.00 71.12 88 CYS A CA 1
ATOM 696 C C . CYS A 1 88 ? -18.783 10.332 -6.825 1.00 71.12 88 CYS A C 1
ATOM 698 O O . CYS A 1 88 ? -19.837 9.781 -6.500 1.00 71.12 88 CYS A O 1
ATOM 700 N N . THR A 1 89 ? -18.494 10.577 -8.108 1.00 61.69 89 THR A N 1
ATOM 701 C CA . THR A 1 89 ? -19.370 10.213 -9.232 1.00 61.69 89 THR A CA 1
ATOM 702 C C . THR A 1 89 ? -18.957 8.877 -9.843 1.00 61.69 89 THR A C 1
ATOM 704 O O . THR A 1 89 ? -17.812 8.451 -9.739 1.00 61.69 89 THR A O 1
ATOM 707 N N . LEU A 1 90 ? -19.903 8.184 -10.480 1.00 58.41 90 LEU A N 1
ATOM 708 C CA . LEU A 1 90 ? -19.654 6.915 -11.167 1.00 58.41 90 LEU A CA 1
ATOM 709 C C . LEU A 1 90 ? -18.849 7.144 -12.456 1.00 58.41 90 LEU A C 1
ATOM 711 O O . LEU A 1 90 ? -19.339 7.786 -13.386 1.00 58.41 90 LEU A O 1
ATOM 715 N N . HIS A 1 91 ? -17.657 6.552 -12.560 1.00 57.97 91 HIS A N 1
ATOM 716 C CA . HIS A 1 91 ? -16.973 6.416 -13.845 1.00 57.97 91 HIS A CA 1
ATOM 717 C C . HIS A 1 91 ? -17.607 5.269 -14.647 1.00 57.97 91 HIS A C 1
ATOM 719 O O . HIS A 1 91 ? -17.589 4.112 -14.214 1.00 57.97 91 HIS A O 1
ATOM 725 N N . VAL A 1 92 ? -18.168 5.570 -15.822 1.00 58.28 92 VAL A N 1
ATOM 726 C CA . VAL A 1 92 ? -18.688 4.544 -16.738 1.00 58.28 92 VAL A CA 1
ATOM 727 C C . VAL A 1 92 ? -17.507 3.714 -17.239 1.00 58.28 92 VAL A C 1
ATOM 729 O O . VAL A 1 92 ? -16.632 4.222 -17.935 1.00 58.28 92 VAL A O 1
ATOM 732 N N . ARG A 1 93 ? -17.459 2.436 -16.854 1.00 57.03 93 ARG A N 1
ATOM 733 C CA . ARG A 1 93 ? -16.456 1.490 -17.354 1.00 57.03 93 ARG A CA 1
ATOM 734 C C . ARG A 1 93 ? -16.727 1.234 -18.841 1.00 57.03 93 ARG A C 1
ATOM 736 O O . ARG A 1 93 ? -17.824 0.791 -19.172 1.00 57.03 93 ARG A O 1
ATOM 743 N N . SER A 1 94 ? -15.750 1.533 -19.699 1.00 46.72 94 SER A N 1
ATOM 744 C CA . SER A 1 94 ? -15.711 1.045 -21.087 1.00 46.72 94 SER A CA 1
ATOM 745 C C . SER A 1 94 ? -15.437 -0.450 -21.132 1.00 46.72 94 SER A C 1
ATOM 747 O O . SER A 1 94 ? -14.554 -0.867 -20.342 1.00 46.72 94 SER A O 1
#

Foldseek 3Di:
DDEDEDPDPDDPPDPVLQVDPPVVCVVVNVVVVVVVPDPDDYDYDYDDVQLCQLVVVCCVVCVVPPDDDDDPDDDPVCPVSNVSNVVVHHDDDD

Radius of gyration: 15.26 Å; chains: 1; bounding box: 30×33×36 Å

Sequence (94 aa):
MIYTIMENKMVNGTLVILYDSTYIYAALVNHIRNLFTRDWNFSIQHIYKEGNCCADLLTRKGSSSDKLVIVDQCPPFLILALLSDACCTLHVRS